Protein AF-A0A242CFJ6-F1 (afdb_monomer_lite)

Radius of gyration: 16.26 Å; chains: 1; bounding box: 34×37×36 Å

Secondary structure (DSSP, 8-state):
-HHHHHHHH-PPEEEEEEEEEEEEEE--TT-SS-EEEEEEEEEEEE-TTSPPPPPPSEETTEE----------TTT--TTTS-HHHHHHHHHHTT-------

Sequence (102 aa):
MTREFLEETGYSIFCYSNPRMYDVFVKEEKKDFMVHHIMAFYDVEIDLAVNKQLLPSSLKDGLNDSDSEIWVELSEINLENSSPLVLKAKQELLGIVTIINN

Structure (mmCIF, N/CA/C/O backbone):
data_AF-A0A242CFJ6-F1
#
_entry.id   AF-A0A242CFJ6-F1
#
loop_
_atom_site.group_PDB
_atom_site.id
_atom_site.type_symbol
_atom_site.label_atom_id
_atom_site.label_alt_id
_atom_site.label_comp_id
_atom_site.label_asym_id
_atom_site.label_entity_id
_atom_site.label_seq_id
_atom_site.pdbx_PDB_ins_code
_atom_site.Cartn_x
_atom_site.Cartn_y
_atom_site.Cartn_z
_atom_site.occupancy
_atom_site.B_iso_or_equiv
_atom_site.auth_seq_id
_atom_site.auth_comp_id
_atom_site.auth_asym_id
_atom_site.auth_atom_id
_atom_site.pdbx_PDB_model_num
ATOM 1 N N . MET A 1 1 ? -5.191 6.442 -6.704 1.00 89.12 1 MET A N 1
ATOM 2 C CA . MET A 1 1 ? -4.174 5.401 -6.465 1.00 89.12 1 MET A CA 1
ATOM 3 C C . MET A 1 1 ? -2.903 5.684 -7.258 1.00 89.12 1 MET A C 1
ATOM 5 O O . MET A 1 1 ? -1.991 6.171 -6.625 1.00 89.12 1 MET A O 1
ATOM 9 N N . THR A 1 2 ? -2.832 5.534 -8.593 1.00 93.75 2 THR A N 1
ATOM 10 C CA . THR A 1 2 ? -1.581 5.826 -9.345 1.00 93.75 2 THR A CA 1
ATOM 11 C C . THR A 1 2 ? -1.048 7.247 -9.148 1.00 93.75 2 THR A C 1
ATOM 13 O O . THR A 1 2 ? 0.150 7.412 -8.957 1.00 93.75 2 THR A O 1
ATOM 16 N N . ARG A 1 3 ? -1.933 8.260 -9.155 1.00 92.56 3 ARG A N 1
ATOM 17 C CA . ARG A 1 3 ? -1.554 9.647 -8.836 1.00 92.56 3 ARG A CA 1
ATOM 18 C C . ARG A 1 3 ? -0.975 9.755 -7.419 1.00 92.56 3 ARG A C 1
ATOM 20 O O . ARG A 1 3 ? 0.171 10.147 -7.292 1.00 92.56 3 ARG A O 1
ATOM 27 N N . GLU A 1 4 ? -1.746 9.355 -6.402 1.00 91.00 4 GLU A N 1
ATOM 28 C CA . GLU A 1 4 ? -1.319 9.414 -4.989 1.00 91.00 4 GLU A CA 1
ATOM 29 C C . GLU A 1 4 ? 0.007 8.683 -4.751 1.00 91.00 4 GLU A C 1
ATOM 31 O O . GLU A 1 4 ? 0.917 9.241 -4.164 1.00 91.00 4 GLU A O 1
ATOM 36 N N . PHE A 1 5 ? 0.171 7.470 -5.288 1.00 93.56 5 PHE A N 1
ATOM 37 C CA . PHE A 1 5 ? 1.397 6.691 -5.113 1.00 93.56 5 PHE A CA 1
ATOM 38 C C . PHE A 1 5 ? 2.629 7.429 -5.654 1.00 93.56 5 PHE A C 1
ATOM 40 O O . PHE A 1 5 ? 3.671 7.447 -5.002 1.00 93.56 5 PHE A O 1
ATOM 47 N N . LEU A 1 6 ? 2.508 8.076 -6.819 1.00 93.44 6 LEU A N 1
ATOM 48 C CA . LEU A 1 6 ? 3.582 8.895 -7.378 1.00 93.44 6 LEU A CA 1
ATOM 49 C C . LEU A 1 6 ? 3.821 10.161 -6.551 1.00 93.44 6 LEU A C 1
ATOM 51 O O . LEU A 1 6 ? 4.967 10.529 -6.319 1.00 93.44 6 LEU A O 1
ATOM 55 N N . GLU A 1 7 ? 2.757 10.832 -6.122 1.00 92.19 7 GLU A N 1
ATOM 56 C CA . GLU A 1 7 ? 2.847 12.085 -5.374 1.00 92.19 7 GLU A CA 1
ATOM 57 C C . GLU A 1 7 ? 3.411 11.886 -3.959 1.00 92.19 7 GLU A C 1
ATOM 59 O O . GLU A 1 7 ? 4.185 12.724 -3.507 1.00 92.19 7 GLU A O 1
ATOM 64 N N . GLU A 1 8 ? 3.104 10.770 -3.295 1.00 90.94 8 GLU A N 1
ATOM 65 C CA . GLU A 1 8 ? 3.523 10.468 -1.919 1.00 90.94 8 GLU A CA 1
ATOM 66 C C . GLU A 1 8 ? 4.870 9.734 -1.831 1.00 90.94 8 GLU A C 1
ATOM 68 O O . GLU A 1 8 ? 5.580 9.898 -0.839 1.00 90.94 8 GLU A O 1
ATOM 73 N N . THR A 1 9 ? 5.229 8.926 -2.841 1.00 93.31 9 THR A N 1
ATOM 74 C CA . THR A 1 9 ? 6.454 8.093 -2.826 1.00 93.31 9 THR A CA 1
ATOM 75 C C . THR A 1 9 ? 7.443 8.422 -3.940 1.00 93.31 9 THR A C 1
ATOM 77 O O . THR A 1 9 ? 8.590 7.999 -3.886 1.00 93.31 9 THR A O 1
ATOM 80 N N . GLY A 1 10 ? 7.044 9.151 -4.984 1.00 94.19 10 GLY A N 1
ATOM 81 C CA . GLY A 1 10 ? 7.894 9.446 -6.141 1.00 94.19 10 GLY A CA 1
ATOM 82 C C . GLY A 1 10 ? 8.085 8.268 -7.103 1.00 94.19 10 GLY A C 1
ATOM 83 O O . GLY A 1 10 ? 8.710 8.436 -8.154 1.00 94.19 10 GLY A O 1
ATOM 84 N N . TYR A 1 11 ? 7.557 7.082 -6.793 1.00 96.12 11 TYR A N 1
ATOM 85 C CA . TYR A 1 11 ? 7.638 5.915 -7.666 1.00 96.12 11 TYR A CA 1
ATOM 86 C C . TYR A 1 11 ? 6.509 5.875 -8.694 1.00 96.12 11 TYR A C 1
ATOM 88 O O . TYR A 1 11 ? 5.358 6.205 -8.417 1.00 96.12 11 TYR A O 1
ATOM 96 N N . SER A 1 12 ? 6.838 5.406 -9.897 1.00 96.50 12 SER A N 1
ATOM 97 C CA . SER A 1 12 ? 5.837 5.073 -10.912 1.00 96.50 12 SER A CA 1
ATOM 98 C C . SER A 1 12 ? 5.385 3.623 -10.751 1.00 96.50 12 SER A C 1
ATOM 100 O O . SER A 1 12 ? 6.175 2.751 -10.393 1.00 96.50 12 SER A O 1
ATOM 102 N N . ILE A 1 13 ? 4.107 3.363 -11.019 1.00 96.94 13 ILE A N 1
ATOM 103 C CA . ILE A 1 13 ? 3.537 2.013 -10.993 1.00 96.94 13 ILE A CA 1
ATOM 104 C C . ILE A 1 13 ? 3.641 1.405 -12.391 1.00 96.94 13 ILE A C 1
ATOM 106 O O . ILE A 1 13 ? 3.130 1.996 -13.343 1.00 96.94 13 ILE A O 1
ATOM 110 N N . PHE A 1 14 ? 4.230 0.214 -12.498 1.00 97.12 14 PHE A N 1
ATOM 111 C CA . PHE A 1 14 ? 4.192 -0.588 -13.721 1.00 97.12 14 PHE A CA 1
ATOM 112 C C . PHE A 1 14 ? 2.824 -1.260 -13.876 1.00 97.12 14 PHE A C 1
ATOM 114 O O . PHE A 1 14 ? 2.152 -1.114 -14.898 1.00 97.12 14 PHE A O 1
ATOM 121 N N . CYS A 1 15 ? 2.375 -1.957 -12.830 1.00 96.88 15 CYS A N 1
ATOM 122 C CA . CYS A 1 15 ? 1.046 -2.547 -12.772 1.00 96.88 15 CYS A CA 1
ATOM 123 C C . CYS A 1 15 ? 0.514 -2.614 -11.333 1.00 96.88 15 CYS A C 1
ATOM 125 O O . CYS A 1 15 ? 1.267 -2.547 -10.362 1.00 96.88 15 CYS A O 1
ATOM 127 N N . TYR A 1 16 ? -0.805 -2.734 -11.194 1.00 96.50 16 TYR A N 1
ATOM 128 C CA . TYR A 1 16 ? -1.451 -3.004 -9.915 1.00 96.50 16 TYR A CA 1
ATOM 129 C C . TYR A 1 16 ? -2.531 -4.065 -10.085 1.00 96.50 16 TYR A C 1
ATOM 131 O O . TYR A 1 16 ? -3.159 -4.174 -11.141 1.00 96.50 16 TYR A O 1
ATOM 139 N N . SER A 1 17 ? -2.745 -4.867 -9.050 1.00 96.00 17 SER A N 1
ATOM 140 C CA . SER A 1 17 ? -3.652 -6.010 -9.108 1.00 96.00 17 SER A CA 1
ATOM 141 C C . SER A 1 17 ? -4.272 -6.321 -7.747 1.00 96.00 17 SER A C 1
ATOM 143 O O . SER A 1 17 ? -4.011 -5.636 -6.758 1.00 96.00 17 SER A O 1
ATOM 145 N N . ASN A 1 18 ? -5.128 -7.349 -7.723 1.00 94.75 18 ASN A N 1
ATOM 146 C CA . ASN A 1 18 ? -5.721 -7.908 -6.510 1.00 94.75 18 ASN A CA 1
ATOM 147 C C . ASN A 1 18 ? -6.449 -6.858 -5.635 1.00 94.75 18 ASN A C 1
ATOM 149 O O . ASN A 1 18 ? -6.061 -6.643 -4.488 1.00 94.75 18 ASN A O 1
ATOM 153 N N . PRO A 1 19 ? -7.485 -6.171 -6.162 1.00 94.50 19 PRO A N 1
ATOM 154 C CA . PRO A 1 19 ? -8.219 -5.169 -5.398 1.00 94.50 19 PRO A CA 1
ATOM 155 C C . PRO A 1 19 ? -8.961 -5.816 -4.228 1.00 94.50 19 PRO A C 1
ATOM 157 O O . PRO A 1 19 ? -9.742 -6.752 -4.416 1.00 94.50 19 PRO A O 1
ATOM 160 N N . ARG A 1 20 ? -8.765 -5.285 -3.022 1.00 93.12 20 ARG A N 1
ATOM 161 C CA . ARG A 1 20 ? -9.441 -5.750 -1.803 1.00 93.12 20 ARG A CA 1
ATOM 162 C C . ARG A 1 20 ? -10.077 -4.563 -1.102 1.00 93.12 20 ARG A C 1
ATOM 164 O O . ARG A 1 20 ? -9.387 -3.602 -0.774 1.00 93.12 20 ARG A O 1
ATOM 171 N N . MET A 1 21 ? -11.391 -4.609 -0.912 1.00 92.69 21 MET A N 1
ATOM 172 C CA . MET A 1 21 ? -12.153 -3.503 -0.334 1.00 92.69 21 MET A CA 1
ATOM 173 C C . MET A 1 21 ? -12.570 -3.822 1.094 1.00 92.69 21 MET A C 1
ATOM 175 O O . MET A 1 21 ? -13.082 -4.907 1.365 1.00 92.69 21 MET A O 1
ATOM 179 N N . TYR A 1 22 ? -12.390 -2.847 1.976 1.00 90.50 22 TYR A N 1
ATOM 180 C CA . TYR A 1 22 ? -12.816 -2.911 3.367 1.00 90.50 22 TYR A CA 1
ATOM 181 C C . TYR A 1 22 ? -13.480 -1.604 3.756 1.00 90.50 22 TYR A C 1
ATOM 183 O O . TYR A 1 22 ? -13.251 -0.557 3.144 1.00 90.50 22 TYR A O 1
ATOM 191 N N . ASP A 1 23 ? -14.286 -1.658 4.801 1.00 92.56 23 ASP A N 1
ATOM 192 C CA . ASP A 1 23 ? -14.881 -0.481 5.385 1.00 92.56 23 ASP A CA 1
ATOM 193 C C . ASP A 1 23 ? -14.893 -0.550 6.912 1.00 92.56 23 ASP A C 1
ATOM 195 O O . ASP A 1 23 ? -14.821 -1.617 7.524 1.00 92.56 23 ASP A O 1
ATOM 199 N N . VAL A 1 24 ? -14.900 0.620 7.543 1.00 88.69 24 VAL A N 1
ATOM 200 C CA . VAL A 1 24 ? -14.924 0.750 9.000 1.00 88.69 24 VAL A CA 1
ATOM 201 C C . VAL A 1 24 ? -15.647 2.028 9.394 1.00 88.69 24 VAL A C 1
ATOM 203 O O . VAL A 1 24 ? -15.505 3.071 8.754 1.00 88.69 24 VAL A O 1
ATOM 206 N N . PHE A 1 25 ? -16.417 1.954 10.473 1.00 90.88 25 PHE A N 1
ATOM 207 C CA . PHE A 1 25 ? -16.983 3.128 11.123 1.00 90.88 25 PHE A CA 1
ATOM 208 C C . PHE A 1 25 ? -16.065 3.548 12.268 1.00 90.88 25 PHE A C 1
ATOM 210 O O . PHE A 1 25 ? -15.830 2.772 13.194 1.00 90.88 25 PHE A O 1
ATOM 217 N N . VAL A 1 26 ? -15.551 4.774 12.209 1.00 89.88 26 VAL A N 1
ATOM 218 C CA . VAL A 1 26 ? -14.689 5.354 13.243 1.00 89.88 26 VAL A CA 1
ATOM 219 C C . VAL A 1 26 ? -15.423 6.510 13.901 1.00 89.88 26 VAL A C 1
ATOM 221 O O . VAL A 1 26 ? -15.912 7.421 13.232 1.00 89.88 26 VAL A O 1
ATOM 224 N N . LYS A 1 27 ? -15.486 6.488 15.232 1.00 91.62 27 LYS A N 1
ATOM 225 C CA . LYS A 1 27 ? -15.909 7.636 16.031 1.00 91.62 27 LYS A CA 1
ATOM 226 C C . LYS A 1 27 ? -14.674 8.257 16.670 1.00 91.62 27 LYS A C 1
ATOM 228 O O . LYS A 1 27 ? -14.163 7.739 17.657 1.00 91.62 27 LYS A O 1
ATOM 233 N N . GLU A 1 28 ? -14.186 9.347 16.091 1.00 87.62 28 GLU A N 1
ATOM 234 C CA . GLU A 1 28 ? -13.087 10.107 16.689 1.00 87.62 28 GLU A CA 1
ATOM 235 C C . GLU A 1 28 ? -13.554 10.747 18.003 1.00 87.62 28 GLU A C 1
ATOM 237 O O . GLU A 1 28 ? -14.651 11.301 18.065 1.00 87.62 28 GLU A O 1
ATOM 242 N N . GLU A 1 29 ? -12.719 10.714 19.046 1.00 85.25 29 GLU A N 1
ATOM 243 C CA . GLU A 1 29 ? -13.089 11.138 20.411 1.00 85.25 29 GLU A CA 1
ATOM 244 C C . GLU A 1 29 ? -13.684 12.555 20.492 1.00 85.25 29 GLU A C 1
ATOM 246 O O . GLU A 1 29 ? -14.471 12.855 21.387 1.00 85.25 29 GLU A O 1
ATOM 251 N N . LYS A 1 30 ? -13.315 13.430 19.549 1.00 87.56 30 LYS A N 1
ATOM 252 C CA . LYS A 1 30 ? -13.713 14.845 19.505 1.00 87.56 30 LYS A CA 1
ATOM 253 C C . LYS A 1 30 ? -14.835 15.147 18.507 1.00 87.56 30 LYS A C 1
ATOM 255 O O . LYS A 1 30 ? -15.179 16.316 18.341 1.00 87.56 30 LYS A O 1
ATOM 260 N N . LYS A 1 31 ? -15.385 14.137 17.830 1.00 88.50 31 LYS A N 1
ATOM 261 C CA . LYS A 1 31 ? -16.473 14.289 16.854 1.00 88.50 31 LYS A CA 1
ATOM 262 C C . LYS A 1 31 ? -17.759 13.668 17.396 1.00 88.50 31 LYS A C 1
ATOM 264 O O . LYS A 1 31 ? -17.759 12.588 17.987 1.00 88.50 31 LYS A O 1
ATOM 269 N N . ASP A 1 32 ? -18.875 14.357 17.193 1.00 93.12 32 ASP A N 1
ATOM 270 C CA . ASP A 1 32 ? -20.212 13.882 17.568 1.00 93.12 32 ASP A CA 1
ATOM 271 C C . ASP A 1 32 ? -20.845 12.970 16.502 1.00 93.12 32 ASP A C 1
ATOM 273 O O . ASP A 1 32 ? -21.885 12.360 16.747 1.00 93.12 32 ASP A O 1
ATOM 277 N N . PHE A 1 33 ? -20.180 12.802 15.358 1.00 90.88 33 PHE A N 1
ATOM 278 C CA . PHE A 1 33 ? -20.577 11.914 14.272 1.00 90.88 33 PHE A CA 1
ATOM 279 C C . PHE A 1 33 ? -19.595 10.753 14.081 1.00 90.88 33 PHE A C 1
ATOM 281 O O . PHE A 1 33 ? -18.420 10.830 14.440 1.00 90.88 33 PHE A O 1
ATOM 288 N N . MET A 1 34 ? -20.093 9.664 13.488 1.00 93.69 34 MET A N 1
ATOM 289 C CA . MET A 1 34 ? -19.245 8.581 12.992 1.00 93.69 34 MET A CA 1
ATOM 290 C C . MET A 1 34 ? -18.825 8.866 11.555 1.00 93.69 34 MET A C 1
ATOM 292 O O . MET A 1 34 ? -19.636 9.317 10.745 1.00 93.69 34 MET A O 1
ATOM 296 N N . VAL A 1 35 ? -17.575 8.558 11.232 1.00 92.75 35 VAL A N 1
ATOM 297 C CA . VAL A 1 35 ? -17.048 8.597 9.870 1.00 92.75 35 VAL A CA 1
ATOM 298 C C . VAL A 1 35 ? -17.003 7.177 9.330 1.00 92.75 35 VAL A C 1
ATOM 300 O O . VAL A 1 35 ? -16.458 6.278 9.968 1.00 92.75 35 VAL A O 1
ATOM 303 N N . HIS A 1 36 ? -17.588 6.971 8.154 1.00 93.38 36 HIS A N 1
ATOM 304 C CA . HIS A 1 36 ? -17.461 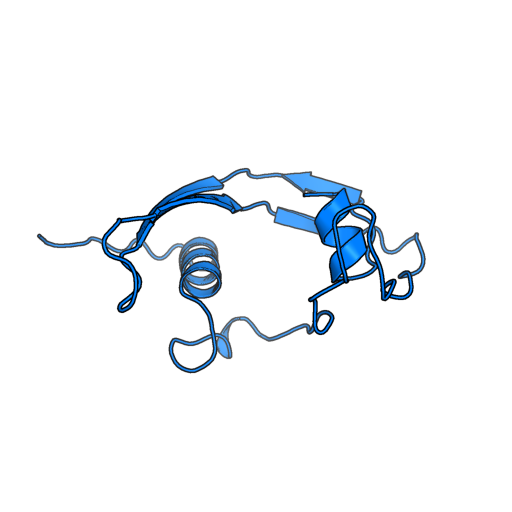5.723 7.409 1.00 93.38 36 HIS A CA 1
ATOM 305 C C . HIS A 1 36 ? -16.258 5.831 6.480 1.00 93.38 36 HIS A C 1
ATOM 307 O O . HIS A 1 36 ? -16.267 6.617 5.534 1.00 93.38 36 HIS A O 1
ATOM 313 N N . HIS A 1 37 ? -15.210 5.070 6.769 1.00 90.50 37 HIS A N 1
ATOM 314 C CA . HIS A 1 37 ? -14.038 4.974 5.913 1.00 90.50 37 HIS A CA 1
ATOM 315 C C . HIS A 1 37 ? -14.173 3.742 5.029 1.00 90.50 37 HIS A C 1
ATOM 317 O O . HIS A 1 37 ? -14.317 2.636 5.542 1.00 90.50 37 HIS A O 1
ATOM 323 N N . ILE A 1 38 ? -14.084 3.937 3.715 1.00 92.94 38 ILE A N 1
ATOM 324 C CA . ILE A 1 38 ? -13.968 2.862 2.729 1.00 92.94 38 ILE A CA 1
ATOM 325 C C . ILE A 1 38 ? -12.538 2.894 2.204 1.00 92.94 38 ILE A C 1
ATOM 327 O O . ILE A 1 38 ? -12.043 3.947 1.804 1.00 92.94 38 ILE A O 1
ATOM 331 N N . MET A 1 39 ? -11.875 1.747 2.208 1.00 91.62 39 MET A N 1
ATOM 332 C CA . MET A 1 39 ? -10.484 1.597 1.799 1.00 91.62 39 MET A CA 1
ATOM 333 C C . MET A 1 39 ? -10.355 0.498 0.749 1.00 91.62 39 MET A C 1
ATOM 335 O O . MET A 1 39 ? -11.081 -0.497 0.774 1.00 91.62 39 MET A O 1
ATOM 339 N N . ALA A 1 40 ? -9.417 0.685 -0.176 1.00 93.38 40 ALA A N 1
ATOM 340 C CA . ALA A 1 40 ? -9.091 -0.293 -1.201 1.00 93.38 40 ALA A CA 1
ATOM 341 C C . ALA A 1 40 ? -7.583 -0.562 -1.184 1.00 93.38 40 ALA A C 1
ATOM 343 O O . ALA A 1 40 ? -6.792 0.350 -1.429 1.00 93.38 40 ALA A O 1
ATOM 344 N N . PHE A 1 41 ? -7.199 -1.806 -0.904 1.00 93.88 41 PHE A N 1
ATOM 345 C CA . PHE A 1 41 ? -5.824 -2.277 -1.026 1.00 93.88 41 PHE A CA 1
ATOM 346 C C . PHE A 1 41 ? -5.579 -2.856 -2.415 1.00 93.88 41 PHE A C 1
ATOM 348 O O . PHE A 1 41 ? -6.473 -3.446 -3.024 1.00 93.88 41 PHE A O 1
ATOM 355 N N . TYR A 1 42 ? -4.345 -2.700 -2.878 1.00 94.94 42 TYR A N 1
ATOM 356 C CA . TYR A 1 42 ? -3.856 -3.222 -4.144 1.00 94.94 42 TYR A CA 1
ATOM 357 C C . TYR A 1 42 ? -2.448 -3.761 -3.942 1.00 94.94 42 TYR A C 1
ATOM 359 O O . TYR A 1 42 ? -1.676 -3.199 -3.163 1.00 94.94 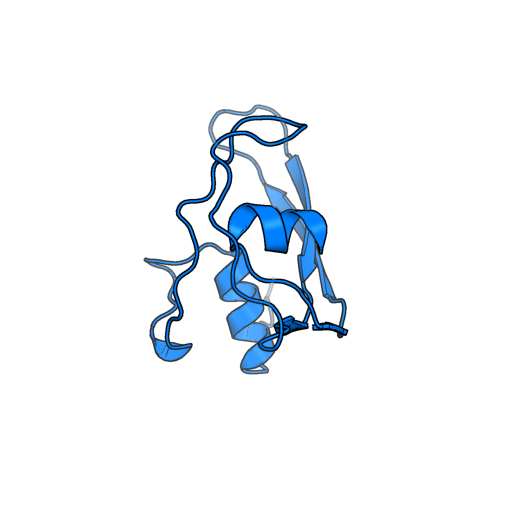42 TYR A O 1
ATOM 367 N N . ASP A 1 43 ? -2.105 -4.795 -4.697 1.00 95.12 43 ASP A N 1
ATOM 368 C CA . ASP A 1 43 ? -0.719 -5.220 -4.852 1.00 95.12 43 ASP A CA 1
ATOM 369 C C . ASP A 1 43 ? -0.120 -4.410 -6.006 1.00 95.12 43 ASP A C 1
ATOM 371 O O . ASP A 1 43 ? -0.743 -4.295 -7.066 1.00 95.12 43 ASP A O 1
ATOM 375 N N . VAL A 1 44 ? 1.052 -3.809 -5.791 1.00 96.00 44 VAL A N 1
ATOM 376 C CA . VAL A 1 44 ? 1.680 -2.861 -6.724 1.00 96.00 44 VAL A CA 1
ATOM 377 C C . VAL A 1 44 ? 3.048 -3.366 -7.149 1.00 96.00 44 VAL A C 1
ATOM 379 O O . VAL A 1 44 ? 3.876 -3.710 -6.309 1.00 96.00 44 VAL A O 1
ATOM 382 N N . GLU A 1 45 ? 3.299 -3.343 -8.453 1.00 97.12 45 GLU A N 1
ATOM 383 C CA . GLU A 1 45 ? 4.629 -3.507 -9.025 1.00 97.12 45 GLU A CA 1
ATOM 384 C C . GLU A 1 45 ? 5.181 -2.131 -9.408 1.00 97.12 45 GLU A C 1
ATOM 386 O O . GLU A 1 45 ? 4.563 -1.386 -10.176 1.00 97.12 45 GLU A O 1
ATOM 391 N N . ILE A 1 46 ? 6.339 -1.777 -8.849 1.00 96.94 46 ILE A N 1
ATOM 392 C CA . ILE A 1 46 ? 7.011 -0.504 -9.122 1.00 96.94 46 ILE A CA 1
ATOM 393 C C . ILE A 1 46 ? 7.739 -0.593 -10.463 1.00 96.94 46 ILE A C 1
ATOM 395 O O . ILE A 1 46 ? 8.480 -1.544 -10.713 1.00 96.94 46 ILE A O 1
ATOM 399 N N . ASP A 1 47 ? 7.581 0.429 -11.302 1.00 97.12 47 ASP A N 1
ATOM 400 C CA . ASP A 1 47 ? 8.359 0.567 -12.529 1.00 97.12 47 ASP A CA 1
ATOM 401 C C . ASP A 1 47 ? 9.768 1.081 -12.212 1.00 97.12 47 ASP A C 1
ATOM 403 O O . ASP A 1 47 ? 10.013 2.283 -12.105 1.00 97.12 47 ASP A O 1
ATOM 407 N N . LEU A 1 48 ? 10.708 0.149 -12.062 1.00 94.62 48 LEU A N 1
ATOM 408 C CA . LEU A 1 48 ? 12.115 0.460 -11.804 1.00 94.62 48 LEU A CA 1
ATOM 409 C C . LEU A 1 48 ? 12.873 0.946 -13.053 1.00 94.62 48 LEU A C 1
ATOM 411 O O . LEU A 1 48 ? 14.030 1.349 -12.930 1.00 94.62 48 LEU A O 1
ATOM 415 N N . ALA A 1 49 ? 12.264 0.921 -14.246 1.00 96.44 49 ALA A N 1
ATOM 416 C CA . ALA A 1 49 ? 12.857 1.522 -15.442 1.00 96.44 49 ALA A CA 1
ATOM 417 C C . ALA A 1 49 ? 12.689 3.052 -15.460 1.00 96.44 49 ALA A C 1
ATOM 419 O O . ALA A 1 49 ? 13.418 3.748 -16.172 1.00 96.44 49 ALA A O 1
ATOM 420 N N . VAL A 1 50 ? 11.757 3.584 -14.663 1.00 94.62 50 VAL A N 1
ATOM 421 C CA . VAL A 1 50 ? 11.551 5.020 -14.467 1.00 94.62 50 VAL A CA 1
ATOM 422 C C . VAL A 1 50 ? 12.263 5.467 -13.193 1.00 94.62 50 VAL A C 1
ATOM 424 O O . VAL A 1 50 ? 12.070 4.910 -12.116 1.00 94.62 50 VAL A O 1
ATOM 427 N N . ASN A 1 51 ? 13.081 6.517 -13.302 1.00 95.12 51 ASN A N 1
ATOM 428 C CA . ASN A 1 51 ? 13.735 7.094 -12.131 1.00 95.12 51 ASN A CA 1
ATOM 429 C C . ASN A 1 51 ? 12.698 7.625 -11.135 1.00 95.12 51 ASN A C 1
ATOM 431 O O . ASN A 1 51 ? 11.767 8.339 -11.519 1.00 95.12 51 ASN A O 1
ATOM 435 N N . LYS A 1 52 ? 12.923 7.336 -9.850 1.00 93.62 52 LYS A N 1
ATOM 436 C CA . LYS A 1 52 ? 12.142 7.896 -8.748 1.00 93.62 52 LYS A CA 1
ATOM 437 C C . LYS A 1 52 ? 12.154 9.426 -8.816 1.00 93.62 52 LYS A C 1
ATOM 439 O O . LYS A 1 52 ? 13.216 10.043 -8.937 1.00 93.62 52 LYS A O 1
ATOM 444 N N . GLN A 1 53 ? 10.976 10.030 -8.737 1.00 91.56 53 GLN A N 1
ATOM 445 C CA . GLN A 1 53 ? 10.805 11.477 -8.737 1.00 91.56 53 GLN A CA 1
ATOM 446 C C . GLN A 1 53 ? 11.015 12.052 -7.333 1.00 91.56 53 GLN A C 1
ATOM 448 O O . GLN A 1 53 ? 10.802 11.380 -6.324 1.00 91.56 53 GLN A O 1
ATOM 453 N N . LEU A 1 54 ? 11.438 13.315 -7.272 1.00 89.38 54 LEU A N 1
ATOM 454 C CA . LEU A 1 54 ? 11.436 14.064 -6.020 1.00 89.38 54 LEU A CA 1
ATOM 455 C C . LEU A 1 54 ? 9.994 14.371 -5.625 1.00 89.38 54 LEU A C 1
ATOM 457 O O . LEU A 1 54 ? 9.200 14.775 -6.476 1.00 89.38 54 LEU A O 1
ATOM 461 N N . LEU A 1 55 ? 9.685 14.223 -4.339 1.00 88.00 55 LEU A N 1
ATOM 462 C CA . LEU A 1 55 ? 8.364 14.554 -3.827 1.00 88.00 55 LEU A CA 1
ATOM 463 C C . LEU A 1 55 ? 8.133 16.065 -3.951 1.00 88.00 55 LEU A C 1
ATOM 465 O O . LEU A 1 55 ? 8.926 16.853 -3.421 1.00 88.00 55 LEU A O 1
ATOM 469 N N . PRO A 1 56 ? 7.085 16.500 -4.666 1.00 84.56 56 PRO A N 1
ATOM 470 C CA . PRO A 1 56 ? 6.753 17.912 -4.745 1.00 84.56 56 PRO A CA 1
ATOM 471 C C . PRO A 1 56 ? 6.251 18.387 -3.380 1.00 84.56 56 PRO A C 1
ATOM 473 O O . PRO A 1 56 ? 5.493 17.684 -2.726 1.00 84.56 56 PRO A O 1
ATOM 476 N N . SER A 1 57 ? 6.615 19.599 -2.961 1.00 81.44 57 SER A N 1
ATOM 477 C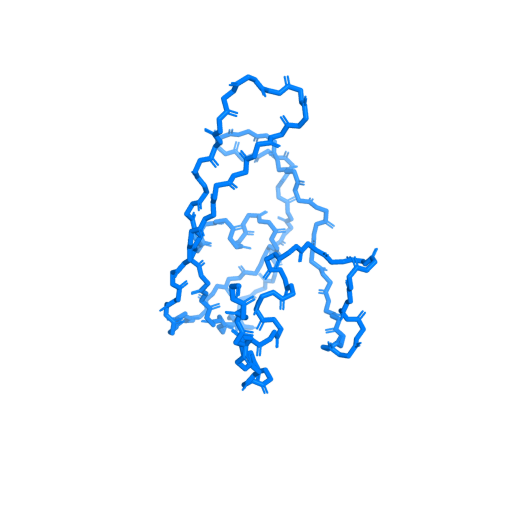 CA . SER A 1 57 ? 6.097 20.201 -1.720 1.00 81.44 57 SER A CA 1
ATOM 478 C C . SER A 1 57 ? 4.645 20.680 -1.842 1.00 81.44 57 SER A C 1
ATOM 480 O O . SER A 1 57 ? 3.984 20.959 -0.843 1.00 81.44 57 SER A O 1
ATOM 482 N N . SER A 1 58 ? 4.135 20.817 -3.065 1.00 85.94 58 SER A N 1
ATOM 483 C CA . SER A 1 58 ? 2.772 21.262 -3.346 1.00 85.94 58 SER A CA 1
ATOM 484 C C . SER A 1 58 ? 2.168 20.432 -4.468 1.00 85.94 58 SER A C 1
ATOM 486 O O . SER A 1 58 ? 2.785 20.234 -5.515 1.00 85.94 58 SER A O 1
ATOM 488 N N . LEU A 1 59 ? 0.948 19.975 -4.233 1.00 85.50 59 LEU A N 1
ATOM 489 C CA . LEU A 1 59 ? 0.110 19.207 -5.136 1.00 85.50 59 LEU A CA 1
ATOM 490 C C . LEU A 1 59 ? -1.039 20.081 -5.636 1.00 85.50 59 LEU A C 1
ATOM 492 O O . LEU A 1 59 ? -1.275 21.191 -5.157 1.00 85.50 59 LEU A O 1
ATOM 496 N N . LYS A 1 60 ? -1.783 19.575 -6.620 1.00 81.00 60 LYS A N 1
ATOM 497 C CA . LYS A 1 60 ? -2.942 20.292 -7.167 1.00 81.00 60 LYS A CA 1
ATOM 498 C C . LYS A 1 60 ? -4.006 20.580 -6.100 1.00 81.00 60 LYS A C 1
ATOM 500 O O . LYS A 1 60 ? -4.644 21.629 -6.153 1.00 81.00 60 LYS A O 1
ATOM 505 N N . ASP A 1 61 ? -4.158 19.664 -5.148 1.00 81.62 61 ASP A N 1
ATOM 506 C CA . ASP A 1 61 ? -5.230 19.678 -4.154 1.00 81.62 61 ASP A CA 1
ATOM 507 C C . ASP A 1 61 ? -4.742 20.080 -2.744 1.00 81.62 61 ASP A C 1
ATOM 509 O O . ASP A 1 61 ? -5.516 20.035 -1.790 1.00 81.62 61 ASP A O 1
ATOM 513 N N . GLY A 1 62 ? -3.480 20.510 -2.588 1.00 84.69 62 GLY A N 1
ATOM 514 C CA . GLY A 1 62 ? -2.936 20.903 -1.285 1.00 84.69 62 GLY A CA 1
ATOM 515 C C . GLY A 1 62 ? -1.414 20.849 -1.193 1.00 84.69 62 GLY A C 1
ATOM 516 O O . GLY A 1 62 ? -0.714 20.795 -2.199 1.00 84.69 62 GLY A O 1
ATOM 517 N N . LEU A 1 63 ? -0.887 20.885 0.030 1.00 87.62 63 LEU A N 1
ATOM 518 C CA . LEU A 1 63 ? 0.514 20.540 0.276 1.00 87.62 63 LEU A CA 1
ATOM 519 C C . LEU A 1 63 ? 0.668 19.022 0.237 1.00 87.62 63 LEU A C 1
ATOM 521 O O . LEU A 1 63 ? -0.272 18.305 0.566 1.00 87.62 63 LEU A O 1
ATOM 525 N N . ASN A 1 64 ? 1.850 18.557 -0.151 1.00 85.06 64 ASN A N 1
ATOM 526 C CA . ASN A 1 64 ? 2.194 17.159 0.054 1.00 85.06 64 ASN A CA 1
ATOM 527 C C . ASN A 1 64 ? 2.435 16.940 1.548 1.00 85.06 64 ASN A C 1
ATOM 529 O O . ASN A 1 64 ? 3.279 17.620 2.137 1.00 85.06 64 ASN A O 1
ATOM 533 N N . ASP A 1 65 ? 1.657 16.054 2.151 1.00 83.50 65 ASP A N 1
ATOM 534 C CA . ASP A 1 65 ? 1.691 15.726 3.573 1.00 83.50 65 ASP A CA 1
ATOM 535 C C . ASP A 1 65 ? 2.361 14.371 3.856 1.00 83.50 65 ASP A C 1
ATOM 537 O O . ASP A 1 65 ? 2.358 13.913 4.998 1.00 83.50 65 ASP A O 1
ATOM 541 N N . SER A 1 66 ? 2.978 13.754 2.843 1.00 84.44 66 SER A N 1
ATOM 542 C CA . SER A 1 66 ? 3.782 12.541 2.994 1.00 84.44 66 SER A CA 1
ATOM 543 C C . SER A 1 66 ? 5.177 12.838 3.553 1.00 84.44 66 SER A C 1
ATOM 545 O O . SER A 1 66 ? 5.885 13.727 3.076 1.00 84.44 66 SER A O 1
ATOM 547 N N . ASP A 1 67 ? 5.621 11.999 4.492 1.00 84.81 67 ASP A N 1
ATOM 548 C CA . ASP A 1 67 ? 6.998 11.954 5.006 1.00 84.81 67 ASP A CA 1
ATOM 549 C C . ASP A 1 67 ? 7.915 11.024 4.174 1.00 84.81 67 ASP A C 1
ATOM 551 O O . ASP A 1 67 ? 8.966 10.582 4.641 1.00 84.81 67 ASP A O 1
ATOM 555 N N . SER A 1 68 ? 7.571 10.771 2.904 1.00 82.62 68 SER A N 1
ATOM 556 C CA . SER A 1 68 ? 8.219 9.791 2.008 1.00 82.62 68 SER A CA 1
ATOM 557 C C . SER A 1 68 ? 7.979 8.328 2.404 1.00 82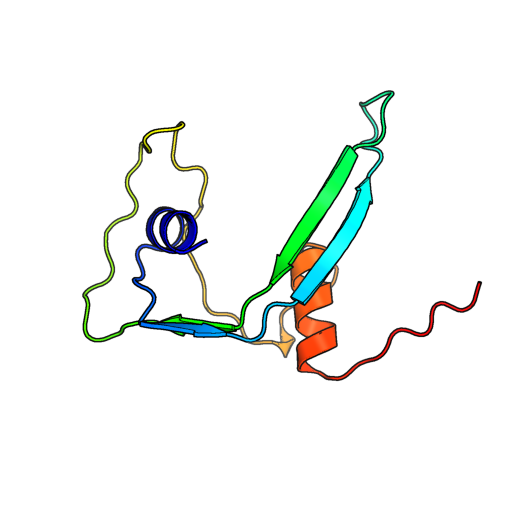.62 68 SER A C 1
ATOM 559 O O . SER A 1 68 ? 7.196 8.012 3.298 1.00 82.62 68 SER A O 1
ATOM 561 N N . GLU A 1 69 ? 8.636 7.404 1.700 1.00 89.31 69 GLU A N 1
ATOM 562 C CA . GLU A 1 69 ? 8.504 5.965 1.898 1.00 89.31 69 GLU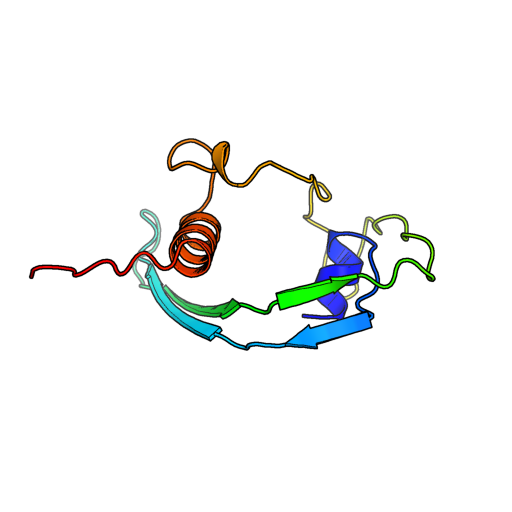 A CA 1
ATOM 563 C C . GLU A 1 69 ? 9.740 5.320 2.541 1.00 89.31 69 GLU A C 1
ATOM 565 O O . GLU A 1 69 ? 10.882 5.730 2.320 1.00 89.31 69 GLU A O 1
ATOM 570 N N . ILE A 1 70 ? 9.503 4.252 3.303 1.00 92.19 70 ILE A N 1
ATOM 571 C CA . ILE A 1 70 ? 10.541 3.363 3.826 1.00 92.19 70 ILE A CA 1
ATOM 572 C C . ILE A 1 70 ? 10.172 1.910 3.534 1.00 92.19 70 ILE A C 1
ATOM 574 O O . ILE A 1 70 ? 9.001 1.531 3.563 1.00 92.19 70 ILE A O 1
ATOM 578 N N . TRP A 1 71 ? 11.186 1.086 3.284 1.00 93.56 71 TRP A N 1
ATOM 579 C CA . TRP A 1 71 ? 11.028 -0.361 3.174 1.00 93.56 71 TRP A CA 1
ATOM 580 C C . TRP A 1 71 ? 11.320 -0.988 4.532 1.00 93.56 71 TRP A C 1
ATOM 582 O O . TRP A 1 71 ? 12.413 -0.816 5.068 1.00 93.56 71 TRP A O 1
ATOM 592 N N . VAL A 1 72 ? 10.336 -1.692 5.083 1.00 94.19 72 VAL A N 1
ATOM 593 C CA . VAL A 1 72 ? 10.428 -2.356 6.388 1.00 94.19 72 VAL A CA 1
ATOM 594 C C . VAL A 1 72 ? 10.127 -3.837 6.243 1.00 94.19 72 VAL A C 1
ATOM 596 O O . VAL A 1 72 ? 9.301 -4.240 5.418 1.00 94.19 72 VAL A O 1
ATOM 599 N N . GLU A 1 73 ? 10.783 -4.653 7.061 1.00 95.62 73 GLU A N 1
ATOM 600 C CA . GLU A 1 73 ? 10.506 -6.084 7.104 1.00 95.62 73 GLU A CA 1
ATOM 601 C C . GLU A 1 73 ? 9.105 -6.336 7.672 1.00 95.62 73 GLU A C 1
ATOM 603 O O . GLU A 1 73 ? 8.684 -5.728 8.661 1.00 95.62 73 GLU A O 1
ATOM 608 N N . LEU A 1 74 ? 8.370 -7.289 7.089 1.00 94.69 74 LEU A N 1
ATOM 609 C CA . LEU A 1 74 ? 6.997 -7.590 7.517 1.00 94.69 74 LEU A CA 1
ATOM 610 C C . LEU A 1 74 ? 6.927 -8.000 9.002 1.00 94.69 74 LEU A C 1
ATOM 612 O O . LEU A 1 74 ? 5.907 -7.794 9.666 1.00 94.69 74 LEU A O 1
ATOM 616 N N . SER A 1 75 ? 8.001 -8.578 9.545 1.00 94.88 75 SER A N 1
ATOM 617 C CA . SER A 1 75 ? 8.126 -8.957 10.957 1.00 94.88 75 SER A CA 1
ATOM 618 C C . SER A 1 75 ? 8.181 -7.756 11.909 1.00 94.88 75 SER A C 1
ATOM 620 O O . SER A 1 75 ? 7.729 -7.890 13.045 1.00 94.88 75 SER A O 1
ATOM 622 N N . GLU A 1 76 ? 8.650 -6.592 11.457 1.00 96.56 76 GLU A N 1
ATOM 623 C CA . GLU A 1 76 ? 8.825 -5.384 12.277 1.00 96.56 76 GLU A CA 1
ATOM 624 C C . GLU A 1 76 ? 7.525 -4.583 12.448 1.00 96.56 76 GLU A C 1
ATOM 626 O O . GLU A 1 76 ? 7.362 -3.856 13.430 1.00 96.56 76 GLU A O 1
ATOM 631 N N . ILE A 1 77 ? 6.562 -4.760 11.542 1.00 96.25 77 ILE A N 1
ATOM 632 C CA . ILE A 1 77 ? 5.224 -4.151 11.607 1.00 96.25 77 ILE A CA 1
ATOM 633 C C . ILE A 1 77 ? 4.438 -4.721 12.798 1.00 96.25 77 ILE A C 1
ATOM 635 O O . ILE A 1 77 ? 4.180 -5.927 12.862 1.00 96.25 77 ILE A O 1
ATOM 639 N N . ASN A 1 78 ? 4.008 -3.882 13.738 1.00 95.31 78 ASN A N 1
ATOM 640 C CA . ASN A 1 78 ? 3.271 -4.306 14.931 1.00 95.31 78 ASN A CA 1
ATOM 641 C C . ASN A 1 78 ? 2.297 -3.223 15.438 1.00 95.31 78 ASN A C 1
ATOM 643 O O . ASN A 1 78 ? 2.231 -2.124 14.895 1.00 95.31 78 ASN A O 1
ATOM 647 N N . LEU A 1 79 ? 1.501 -3.560 16.458 1.00 95.19 79 LEU A N 1
ATOM 648 C CA . LEU A 1 79 ? 0.454 -2.683 17.002 1.00 95.19 79 LEU A CA 1
ATOM 649 C C . LEU A 1 79 ? 0.982 -1.352 17.557 1.00 95.19 79 LEU A C 1
ATOM 651 O O . LEU A 1 79 ? 0.243 -0.374 17.553 1.00 95.19 79 LEU A O 1
ATOM 655 N N . GLU A 1 80 ? 2.239 -1.301 17.997 1.00 95.88 80 GLU A N 1
ATOM 656 C CA . GLU A 1 80 ? 2.829 -0.110 18.617 1.00 95.88 80 GLU A CA 1
ATOM 657 C C . GLU A 1 80 ? 3.360 0.894 17.585 1.00 95.88 80 GLU A C 1
ATOM 659 O O . GLU A 1 80 ? 3.562 2.061 17.914 1.00 95.88 80 GLU A O 1
ATOM 664 N N . ASN A 1 81 ? 3.615 0.460 16.344 1.00 94.38 81 ASN A N 1
ATOM 665 C CA . ASN A 1 81 ? 4.256 1.295 15.321 1.00 94.38 81 ASN A CA 1
ATOM 666 C C . ASN A 1 81 ? 3.460 1.453 14.022 1.00 94.38 81 ASN A C 1
ATOM 668 O O . ASN A 1 81 ? 3.896 2.185 13.138 1.00 94.38 81 ASN A O 1
ATOM 672 N N . SER A 1 82 ? 2.330 0.763 13.873 1.00 93.50 82 SER A N 1
ATOM 673 C CA . SER A 1 82 ? 1.610 0.693 12.602 1.00 93.50 82 SER A CA 1
ATOM 674 C C . SER A 1 82 ? 0.133 1.001 12.763 1.00 93.50 82 SER A C 1
ATOM 676 O O . SER A 1 82 ? -0.507 0.628 13.745 1.00 93.50 82 SER A O 1
ATOM 678 N N . SER A 1 83 ? -0.434 1.650 11.748 1.00 89.31 83 SER A N 1
ATOM 679 C CA . SER A 1 83 ? -1.867 1.916 11.710 1.00 89.31 83 SER A CA 1
ATOM 680 C C . SER A 1 83 ? -2.675 0.613 11.572 1.00 89.31 83 SER A C 1
ATOM 682 O O . SER A 1 83 ? -2.174 -0.386 11.038 1.00 89.31 83 SER A O 1
ATOM 684 N N . PRO A 1 84 ? -3.963 0.614 11.969 1.00 89.00 84 PRO A N 1
ATOM 685 C CA . PRO A 1 84 ? -4.849 -0.536 11.782 1.00 89.00 84 PRO A CA 1
ATOM 686 C C . PRO A 1 84 ? -4.904 -1.052 10.336 1.00 89.00 84 PRO A C 1
ATOM 688 O O . PRO A 1 84 ? -5.041 -2.254 10.116 1.00 89.00 84 PRO A O 1
ATOM 691 N N . LEU A 1 85 ? -4.748 -0.163 9.347 1.00 90.06 85 LEU A N 1
ATOM 692 C CA . LEU A 1 85 ? -4.767 -0.515 7.925 1.00 90.06 85 LEU A CA 1
ATOM 693 C C . LEU A 1 85 ? -3.539 -1.331 7.512 1.00 90.06 85 LEU A C 1
ATOM 695 O O . LEU A 1 85 ? -3.671 -2.347 6.833 1.00 90.06 85 LEU A O 1
ATOM 699 N N . VAL A 1 86 ? -2.353 -0.925 7.967 1.00 92.50 86 VAL A N 1
ATOM 700 C CA . VAL A 1 86 ? -1.100 -1.648 7.703 1.00 92.50 86 VAL A CA 1
ATOM 701 C C . VAL A 1 86 ? -1.141 -3.034 8.354 1.00 92.50 86 VAL A C 1
ATOM 703 O O . VAL A 1 86 ? -0.756 -4.032 7.745 1.00 92.50 86 VAL A O 1
ATOM 706 N N . LEU A 1 87 ? -1.682 -3.124 9.571 1.00 93.25 87 LEU A N 1
ATOM 707 C CA . LEU A 1 87 ? -1.854 -4.397 10.275 1.00 93.25 87 LEU A CA 1
ATOM 708 C C . LEU A 1 87 ? -2.850 -5.324 9.576 1.00 93.25 87 LEU A C 1
ATOM 710 O O . LEU A 1 87 ? -2.614 -6.531 9.511 1.00 93.25 87 LEU A O 1
ATOM 714 N N . LYS A 1 88 ? -3.933 -4.771 9.022 1.00 91.19 88 LYS A N 1
ATOM 715 C CA . LYS A 1 88 ? -4.902 -5.521 8.220 1.00 91.19 88 LYS A CA 1
ATOM 716 C C . LYS A 1 88 ? -4.249 -6.115 6.969 1.00 91.19 88 LYS A C 1
ATOM 718 O O . LYS A 1 88 ? -4.364 -7.319 6.747 1.00 91.19 88 LYS A O 1
ATOM 723 N N . ALA A 1 89 ? -3.485 -5.311 6.228 1.00 92.12 89 ALA A N 1
ATOM 724 C CA . ALA A 1 89 ? -2.727 -5.787 5.072 1.00 92.12 89 ALA A CA 1
ATOM 725 C C . ALA A 1 89 ? -1.712 -6.881 5.460 1.00 92.12 89 ALA A C 1
ATOM 727 O O . ALA A 1 89 ? -1.626 -7.913 4.796 1.00 92.12 89 ALA A O 1
ATOM 728 N N . LYS A 1 90 ? -1.000 -6.722 6.587 1.00 94.19 90 LYS A N 1
ATOM 729 C CA . LYS A 1 90 ? -0.095 -7.756 7.119 1.00 94.19 90 LYS A CA 1
ATOM 730 C C . LYS A 1 90 ? -0.820 -9.070 7.426 1.00 94.19 90 LYS A C 1
ATOM 732 O O . LYS A 1 90 ? -0.309 -10.133 7.083 1.00 94.19 90 LYS A O 1
ATOM 737 N N . GLN A 1 91 ? -1.986 -9.024 8.070 1.00 92.12 91 GLN A N 1
ATOM 738 C CA . GLN A 1 91 ? -2.772 -10.229 8.370 1.00 92.12 91 GLN A CA 1
ATOM 739 C C . GLN A 1 91 ? -3.177 -10.977 7.096 1.00 92.12 91 GLN A C 1
ATOM 741 O O . GLN A 1 91 ? -3.057 -12.201 7.050 1.00 92.12 91 GLN A O 1
ATOM 746 N N . GLU A 1 92 ? -3.603 -10.249 6.061 1.00 90.00 92 GLU A N 1
ATOM 747 C CA . GLU A 1 92 ? -3.966 -10.824 4.760 1.00 90.00 92 GLU A CA 1
ATOM 748 C C . GLU A 1 92 ? -2.784 -11.511 4.080 1.00 90.00 92 GLU A C 1
ATOM 750 O O . GLU A 1 92 ? -2.916 -12.658 3.655 1.00 90.00 92 GLU A O 1
ATOM 755 N N . LEU A 1 93 ? -1.621 -10.856 4.035 1.00 90.81 93 LEU A N 1
ATOM 756 C CA . LEU A 1 93 ? -0.406 -11.421 3.436 1.00 90.81 93 LEU A CA 1
ATOM 757 C C . LEU A 1 93 ? 0.058 -12.700 4.144 1.00 90.81 93 LEU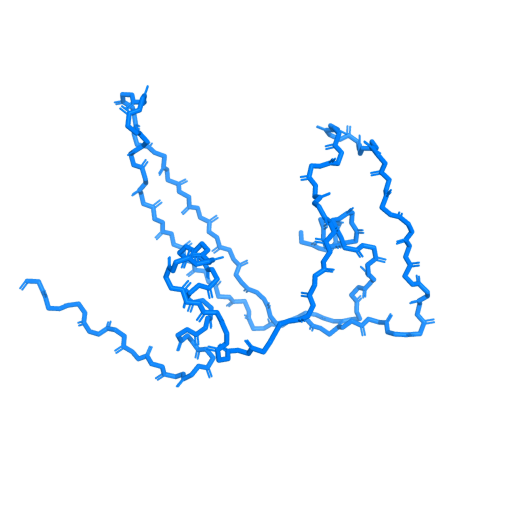 A C 1
ATOM 759 O O . LEU A 1 93 ? 0.584 -13.608 3.506 1.00 90.81 93 LEU A O 1
ATOM 763 N N . LEU A 1 94 ? -0.161 -12.790 5.457 1.00 92.69 94 LEU A N 1
ATOM 764 C CA . LEU A 1 94 ? 0.149 -13.979 6.253 1.00 92.69 94 LEU A CA 1
ATOM 765 C C . LEU A 1 94 ? -0.945 -15.060 6.182 1.00 92.69 94 LEU A C 1
ATOM 767 O O . LEU A 1 94 ? -0.788 -16.119 6.790 1.00 92.69 94 LEU A O 1
ATOM 771 N N . GLY A 1 95 ? -2.057 -14.810 5.483 1.00 87.31 95 GLY A N 1
ATOM 772 C CA . GLY A 1 95 ? -3.197 -15.728 5.412 1.00 87.31 95 GLY A CA 1
ATOM 773 C C . GLY A 1 95 ? -3.913 -15.926 6.753 1.00 87.31 95 GLY A C 1
ATOM 774 O O . GLY A 1 95 ? -4.563 -16.952 6.962 1.00 87.31 95 GLY A O 1
ATOM 775 N N . ILE A 1 96 ? -3.786 -14.977 7.684 1.00 78.94 96 ILE A N 1
ATOM 776 C CA . ILE A 1 96 ? -4.383 -15.071 9.018 1.00 78.94 96 ILE A CA 1
ATOM 777 C C . ILE A 1 96 ? -5.846 -14.631 8.936 1.00 78.94 96 ILE A C 1
ATOM 779 O O . ILE A 1 96 ? -6.151 -13.470 8.670 1.00 78.94 96 ILE A O 1
ATOM 783 N N . VAL A 1 97 ? -6.764 -15.553 9.222 1.00 68.38 97 VAL A N 1
ATOM 784 C CA . VAL A 1 97 ? -8.194 -15.249 9.338 1.00 68.38 97 VAL A CA 1
ATOM 785 C C . VAL A 1 97 ? -8.518 -14.912 10.791 1.00 68.38 97 VAL A C 1
ATOM 787 O O . VAL A 1 97 ? -8.494 -15.783 11.659 1.00 68.38 97 VAL A O 1
ATOM 790 N N . THR A 1 98 ? -8.850 -13.652 11.072 1.00 58.06 98 THR A N 1
ATOM 791 C CA . THR A 1 98 ? -9.429 -13.275 12.367 1.00 58.06 98 THR A CA 1
ATOM 792 C C . THR A 1 98 ? -10.886 -13.729 12.406 1.00 58.06 98 THR A C 1
ATOM 794 O O . THR A 1 98 ? -11.755 -13.105 11.800 1.00 58.06 98 THR A O 1
ATOM 797 N N . ILE A 1 99 ? -11.169 -14.818 13.123 1.00 50.28 99 ILE A N 1
ATOM 798 C CA . ILE A 1 99 ? -12.538 -15.136 13.534 1.00 50.28 99 ILE A CA 1
ATOM 799 C C . ILE A 1 99 ? -12.847 -14.233 14.726 1.00 50.28 99 ILE A C 1
ATOM 801 O O . ILE A 1 99 ? -12.318 -14.432 15.819 1.00 50.28 99 ILE A O 1
ATOM 805 N N . ILE A 1 100 ? -13.661 -13.205 14.502 1.00 51.22 100 ILE A N 1
ATOM 806 C CA . ILE A 1 100 ? -14.202 -12.389 15.588 1.00 51.22 100 ILE A CA 1
ATOM 807 C C . ILE A 1 100 ? -15.322 -13.220 16.222 1.00 51.22 100 ILE A C 1
ATOM 809 O O . ILE A 1 100 ? -16.381 -13.392 15.621 1.00 51.22 100 ILE A O 1
ATOM 813 N N . ASN A 1 101 ? -15.068 -13.809 17.391 1.00 35.31 101 ASN A N 1
ATOM 814 C CA . ASN A 1 101 ? -16.144 -14.371 18.201 1.00 35.31 101 ASN A CA 1
ATOM 815 C C . ASN A 1 101 ? -16.897 -13.192 18.830 1.00 35.31 101 ASN A C 1
ATOM 817 O O . ASN A 1 101 ? -16.302 -12.441 19.604 1.00 35.31 101 ASN A O 1
ATOM 821 N N . ASN A 1 102 ? -18.161 -13.024 18.433 1.00 38.38 102 ASN A N 1
ATOM 822 C CA . ASN A 1 102 ? -19.107 -12.084 19.043 1.00 38.38 102 ASN A CA 1
ATOM 823 C C . ASN A 1 102 ? -19.427 -12.464 20.490 1.00 38.38 102 ASN A C 1
ATOM 825 O O . ASN A 1 102 ? -19.565 -13.682 20.756 1.00 38.38 102 ASN A O 1
#

Foldseek 3Di:
DQVCCCQQAQWGFPDKDDKDKDWDWDDDPPDPDIDIDIDIDIDTDTDPVDDRGDRDQADPVGGRPHPYDDDDDLVVDDPVPDDPVSVVVSCVVVVHDDPPDD

pLDDT: mean 89.16, std 10.89, range [35.31, 97.12]